Protein AF-A0A7S1RFQ5-F1 (afdb_monomer_lite)

InterPro domains:
  IPR000620 EamA domain [PF00892] (89-175)
  IPR037185 Multidrug transporter EmrE superfamily [SSF103481] (85-175)

Secondary structure (DSSP, 8-state):
------TTSTTTS-----HHHHHHHHHHHHHHHHHHHHHHHHHS--TTTGGGTTTTGGG-TT---S-PPPPHHHHHHHHHHHHHHHHHHHHHHHS-HHHHHHT--HHHHHHHHHHHHHHHHHHHHHHHHHHHHHHHHHHHHHHHHHHHHHHHHHHHH-----HHHHHHHHHHHH-

Radius of gyration: 22.02 Å; chains: 1; bounding box: 52×43×65 Å

Foldseek 3Di:
DPPPDDPPPVVPDDDDPCPVVVVVVVVVVVVVVLVVLVVLLVQQDVPVPVVVCPVVVVVPPPPPDDDDRDDLVVVVVVPVVVVVVVVVVCPVVVDPVVVVVVPDDPVVVVVVVVVVVVVVVCVSVLSVCCNPVNSVVSVLVVLVVVVVVVVCCCVPVVDDDDVVVVVVSVVSNVD

Sequence (175 aa):
VITWGEPRSVFAAGAPSAGPLGFALAFAAVLCRACKAVIQDRMLKPSAYSKGKALDEEALAHDKDEHKPLEPLHVWALQAPPCCAMAALAAITAESPMRALSSLTPGVFRILLGTCISATLVNVLGMFTVRELGATSTQIVGKLNTIITVSLSVSVLGERLAPEVLVGAAVVVLG

pLDDT: mean 77.89, std 16.45, range [34.97, 97.12]

Structure (mmCIF, N/CA/C/O backbone):
data_AF-A0A7S1RFQ5-F1
#
_entry.id   AF-A0A7S1RFQ5-F1
#
loop_
_atom_site.group_PDB
_atom_site.id
_atom_site.type_symbol
_atom_site.label_atom_id
_atom_site.label_alt_id
_atom_site.label_comp_id
_atom_site.label_asym_id
_atom_site.label_entity_id
_atom_site.label_seq_id
_atom_site.pdbx_PDB_ins_code
_atom_site.Cartn_x
_atom_site.Cartn_y
_atom_site.Cartn_z
_atom_site.occupancy
_atom_site.B_iso_or_equiv
_atom_site.auth_seq_id
_atom_site.auth_comp_id
_atom_site.auth_asym_id
_atom_site.auth_atom_id
_atom_site.pdbx_PDB_model_num
ATOM 1 N N . VAL A 1 1 ? -8.022 -11.294 29.853 1.00 35.09 1 VAL A N 1
ATOM 2 C CA . VAL A 1 1 ? -8.785 -12.410 29.253 1.00 35.09 1 VAL A CA 1
ATOM 3 C C . VAL A 1 1 ? -9.743 -11.800 28.249 1.00 35.09 1 VAL A C 1
ATOM 5 O O . VAL A 1 1 ? -10.785 -11.295 28.636 1.00 35.09 1 VAL A O 1
ATOM 8 N N . ILE A 1 2 ? -9.311 -11.706 26.992 1.00 35.34 2 ILE A N 1
ATOM 9 C CA . ILE A 1 2 ? -10.163 -11.266 25.885 1.00 35.34 2 ILE A CA 1
ATOM 10 C C . ILE A 1 2 ? -10.929 -12.519 25.482 1.00 35.34 2 ILE A C 1
ATOM 12 O O . ILE A 1 2 ? -10.344 -13.460 24.948 1.00 35.34 2 ILE A O 1
ATOM 16 N N . THR A 1 3 ? -12.196 -12.593 25.869 1.00 34.97 3 THR A N 1
ATOM 17 C CA . THR A 1 3 ? -13.093 -13.670 25.469 1.00 34.97 3 THR A CA 1
ATOM 18 C C . THR A 1 3 ? -13.255 -13.607 23.956 1.00 34.97 3 THR A C 1
ATOM 20 O O . THR A 1 3 ? -13.865 -12.687 23.418 1.00 34.97 3 THR A O 1
ATOM 23 N N . TRP A 1 4 ? -12.662 -14.584 23.274 1.00 43.91 4 TRP A N 1
ATOM 24 C CA . TRP A 1 4 ? -12.912 -14.890 21.872 1.00 43.91 4 TRP A CA 1
ATOM 25 C C . TRP A 1 4 ? -14.374 -15.323 21.728 1.00 43.91 4 TRP A C 1
ATOM 27 O O . TRP A 1 4 ? -14.700 -16.505 21.802 1.00 43.91 4 TRP A O 1
ATOM 37 N N . GLY A 1 5 ? -15.268 -14.344 21.596 1.00 39.78 5 GLY A N 1
ATOM 38 C CA . GLY A 1 5 ? -16.612 -14.575 21.092 1.00 39.78 5 GLY A CA 1
ATOM 39 C C . GLY A 1 5 ? -16.492 -15.041 19.648 1.00 39.78 5 GLY A C 1
ATOM 40 O O . GLY A 1 5 ? -15.868 -14.369 18.829 1.00 39.78 5 GLY A O 1
ATOM 41 N N . GLU A 1 6 ? -17.037 -16.218 19.358 1.00 39.69 6 GLU A N 1
ATOM 42 C CA . GLU A 1 6 ? -17.092 -16.785 18.016 1.00 39.69 6 GLU A CA 1
ATOM 43 C C . GLU A 1 6 ? -17.563 -15.729 16.996 1.00 39.69 6 GLU A C 1
ATOM 45 O O . GLU A 1 6 ? -18.640 -15.151 17.173 1.00 39.69 6 GLU A O 1
ATOM 50 N N . PRO A 1 7 ? -16.851 -15.509 15.876 1.00 44.16 7 PRO A N 1
ATOM 51 C CA . PRO A 1 7 ? -17.316 -14.646 14.790 1.00 44.16 7 PRO A CA 1
ATOM 52 C C . PRO A 1 7 ? -18.425 -15.324 13.959 1.00 44.16 7 PRO A C 1
ATOM 54 O O . PRO A 1 7 ? -18.461 -15.213 12.737 1.00 44.16 7 PRO A O 1
ATOM 57 N N . ARG A 1 8 ? -19.341 -16.057 14.605 1.00 44.16 8 ARG A N 1
ATOM 58 C CA . ARG A 1 8 ? -20.459 -16.748 13.947 1.00 44.16 8 ARG A CA 1
ATOM 59 C C . ARG A 1 8 ? -21.737 -15.914 13.862 1.00 44.16 8 ARG A C 1
ATOM 61 O O . ARG A 1 8 ? -22.625 -16.283 13.104 1.00 44.16 8 ARG A O 1
ATOM 68 N N . SER A 1 9 ? -21.834 -14.780 14.559 1.00 42.53 9 SER A N 1
ATOM 69 C CA . SER A 1 9 ? -23.065 -13.970 14.571 1.00 42.53 9 SER A CA 1
ATOM 70 C C . SER A 1 9 ? -22.991 -12.632 13.828 1.00 42.53 9 SER A C 1
ATOM 72 O O . SER A 1 9 ? -24.042 -12.078 13.519 1.00 42.53 9 SER A O 1
ATOM 74 N N . VAL A 1 10 ? -21.807 -12.136 13.438 1.00 45.47 10 VAL A N 1
ATOM 75 C CA . VAL A 1 10 ? -21.711 -10.881 12.652 1.00 45.47 10 VAL A CA 1
ATOM 76 C C . VAL A 1 10 ? -22.250 -11.056 11.221 1.00 45.47 10 VAL A C 1
ATOM 78 O O . VAL A 1 10 ? -22.705 -10.094 10.613 1.00 45.47 10 VAL A O 1
ATOM 81 N N . PHE A 1 11 ? -22.312 -12.291 10.713 1.00 45.97 11 PHE A N 1
ATOM 82 C CA . PHE A 1 11 ? -22.984 -12.612 9.447 1.00 45.97 11 PHE A CA 1
ATOM 83 C C . PHE A 1 11 ? -24.455 -13.037 9.599 1.00 45.97 11 PHE A C 1
ATOM 85 O O . PHE A 1 11 ? -25.121 -13.247 8.590 1.00 45.97 11 PHE A O 1
ATOM 92 N N . ALA A 1 12 ? -24.981 -13.167 10.823 1.00 40.47 12 ALA A N 1
ATOM 93 C CA . ALA A 1 12 ? -26.305 -13.754 11.060 1.00 4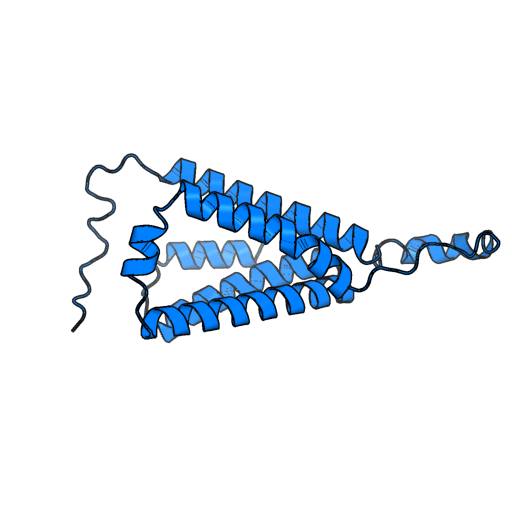0.47 12 ALA A CA 1
ATOM 94 C C . ALA A 1 12 ? -27.405 -12.740 11.426 1.00 40.47 12 ALA A C 1
ATOM 96 O O . ALA A 1 12 ? -28.574 -13.114 11.469 1.00 40.47 12 ALA A O 1
ATOM 97 N N . ALA A 1 13 ? -27.080 -11.466 11.663 1.00 39.66 13 ALA A N 1
ATOM 98 C CA . ALA A 1 13 ? -28.069 -10.468 12.073 1.00 39.66 13 ALA A CA 1
ATOM 99 C C . ALA A 1 13 ? -28.030 -9.206 11.194 1.00 39.66 13 ALA A C 1
ATOM 101 O O . ALA A 1 13 ? -27.381 -8.218 11.517 1.00 39.66 13 ALA A O 1
ATOM 102 N N . GLY A 1 14 ? -28.765 -9.243 10.079 1.00 41.66 14 GLY A N 1
ATOM 103 C CA . GLY A 1 14 ? -29.521 -8.089 9.570 1.00 41.66 14 GLY A CA 1
ATOM 104 C C . GLY A 1 14 ? -28.784 -6.846 9.057 1.00 41.66 14 GLY A C 1
ATOM 105 O O . GLY A 1 14 ? -29.460 -5.865 8.757 1.00 41.66 14 GLY A O 1
ATOM 106 N N . ALA A 1 15 ? -27.458 -6.839 8.908 1.00 48.06 15 ALA A N 1
ATOM 107 C CA . ALA A 1 15 ? -26.797 -5.799 8.119 1.00 48.06 15 ALA A CA 1
ATOM 108 C C . ALA A 1 15 ? -27.010 -6.108 6.622 1.00 48.06 15 ALA A C 1
ATOM 110 O O . ALA A 1 15 ? -26.700 -7.228 6.202 1.00 48.06 15 ALA A O 1
ATOM 111 N N . PRO A 1 16 ? -27.536 -5.175 5.798 1.00 48.19 16 PRO A N 1
ATOM 112 C CA . PRO A 1 16 ? -27.635 -5.392 4.357 1.00 48.19 16 PRO A CA 1
ATOM 113 C C . PRO A 1 16 ? -26.246 -5.758 3.848 1.00 48.19 16 PRO A C 1
ATOM 115 O O . PRO A 1 16 ? -25.270 -5.098 4.202 1.00 48.19 16 PRO A O 1
ATOM 118 N N . SER A 1 17 ? -26.154 -6.851 3.090 1.00 52.22 17 SER A N 1
ATOM 119 C CA . SER A 1 17 ? -24.892 -7.439 2.654 1.00 52.22 17 SER A CA 1
ATOM 120 C C . SER A 1 17 ? -23.977 -6.354 2.081 1.00 52.22 17 SER A C 1
ATOM 122 O O . SER A 1 17 ? -24.152 -5.922 0.944 1.00 52.22 17 SER A O 1
ATOM 124 N N . ALA A 1 18 ? -22.984 -5.919 2.857 1.00 58.16 18 ALA A N 1
ATOM 125 C CA . ALA A 1 18 ? -21.949 -4.992 2.405 1.00 58.16 18 ALA A CA 1
ATOM 126 C C . ALA A 1 18 ? -20.964 -5.673 1.432 1.00 58.16 18 ALA A C 1
ATOM 128 O O . ALA A 1 18 ? -20.039 -5.036 0.941 1.00 58.16 18 ALA A O 1
ATOM 129 N N . GLY A 1 19 ? -21.178 -6.961 1.132 1.00 75.81 19 GLY A N 1
ATOM 130 C CA . GLY A 1 19 ? -20.390 -7.781 0.214 1.00 75.81 19 GLY A CA 1
ATOM 131 C C . GLY A 1 19 ? -20.151 -7.138 -1.157 1.00 75.81 19 GLY A C 1
ATOM 132 O O . GLY A 1 19 ? -18.990 -6.913 -1.491 1.00 75.81 19 GLY A O 1
ATOM 133 N N . PRO A 1 20 ? -21.187 -6.793 -1.949 1.00 85.06 20 PRO A N 1
ATOM 134 C CA . PRO A 1 20 ? -20.999 -6.193 -3.269 1.00 85.06 20 PRO A CA 1
ATOM 135 C C . PRO A 1 20 ? -20.281 -4.841 -3.221 1.00 85.06 20 PRO A C 1
ATOM 137 O O . PRO A 1 20 ? -19.420 -4.588 -4.058 1.00 85.06 20 PRO A O 1
ATOM 140 N N . LEU A 1 21 ? -20.583 -3.987 -2.234 1.00 83.19 21 LEU A N 1
ATOM 141 C CA . LEU A 1 21 ? -19.921 -2.687 -2.102 1.00 83.19 21 LEU A CA 1
ATOM 142 C C . LEU A 1 21 ? -18.448 -2.850 -1.708 1.00 83.19 21 LEU A C 1
ATOM 144 O O . LEU A 1 21 ? -17.580 -2.233 -2.317 1.00 83.19 21 LEU A O 1
ATOM 148 N N . GLY A 1 22 ? -18.156 -3.711 -0.730 1.00 82.19 22 GLY A N 1
ATOM 149 C CA . GLY A 1 22 ? -16.790 -4.018 -0.310 1.00 82.19 22 GLY A CA 1
ATOM 150 C C . GLY A 1 22 ? -15.968 -4.628 -1.444 1.00 82.19 22 GLY A C 1
ATOM 151 O O . GLY A 1 22 ? -14.828 -4.222 -1.664 1.00 82.19 22 GLY A O 1
AT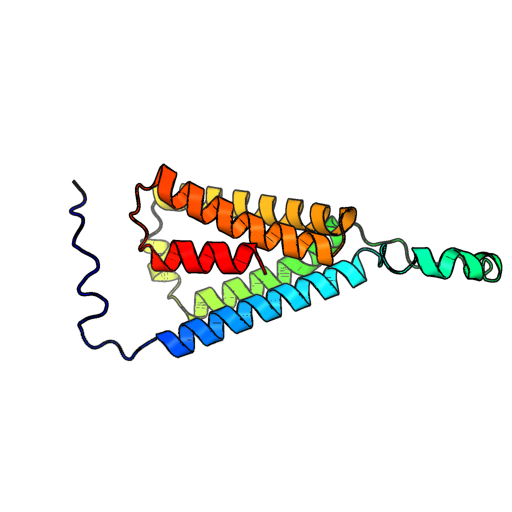OM 152 N N . PHE A 1 23 ? -16.565 -5.533 -2.224 1.00 84.12 23 PHE A N 1
ATOM 153 C CA . PHE A 1 23 ? -15.935 -6.102 -3.413 1.00 84.12 23 PHE A CA 1
ATOM 154 C C . PHE A 1 23 ? -15.661 -5.038 -4.483 1.00 84.12 23 PHE A C 1
ATOM 156 O O . PHE A 1 23 ? -14.548 -4.966 -5.003 1.00 84.12 23 PHE A O 1
ATOM 163 N N . ALA A 1 24 ? -16.635 -4.171 -4.775 1.00 87.75 24 ALA A N 1
ATOM 164 C CA . ALA A 1 24 ? -16.468 -3.082 -5.735 1.00 87.75 24 ALA A CA 1
ATOM 165 C C . ALA A 1 24 ? -15.361 -2.103 -5.308 1.00 87.75 24 ALA A C 1
ATOM 167 O O . ALA A 1 24 ? -14.526 -1.721 -6.129 1.00 87.75 24 ALA A O 1
ATOM 168 N N . LEU A 1 25 ? -15.304 -1.744 -4.022 1.00 85.06 25 LEU A N 1
ATOM 169 C CA . LEU A 1 25 ? -14.254 -0.887 -3.468 1.00 85.06 25 LEU A CA 1
ATOM 170 C C . LEU A 1 25 ? -12.877 -1.556 -3.522 1.00 85.06 25 LEU A C 1
ATOM 172 O O . LEU A 1 25 ? -11.901 -0.907 -3.896 1.00 85.06 25 LEU A O 1
ATOM 176 N N . ALA A 1 26 ? -12.789 -2.849 -3.204 1.00 81.62 26 ALA A N 1
ATOM 177 C CA . ALA A 1 26 ? -11.544 -3.605 -3.306 1.00 81.62 26 ALA A CA 1
ATOM 178 C C . ALA A 1 26 ? -11.049 -3.678 -4.759 1.00 81.62 26 ALA A C 1
ATOM 180 O O . ALA A 1 26 ? -9.874 -3.419 -5.026 1.00 81.62 26 ALA A O 1
ATOM 181 N N . PHE A 1 27 ? -11.945 -3.956 -5.708 1.00 86.56 27 PHE A N 1
ATOM 182 C CA . PHE A 1 27 ? -11.626 -3.978 -7.134 1.00 86.56 27 PHE A CA 1
ATOM 183 C C . PHE A 1 27 ? -11.149 -2.607 -7.632 1.00 86.56 27 PHE A C 1
ATOM 185 O O . PHE A 1 27 ? -10.093 -2.507 -8.262 1.00 86.56 27 PHE A O 1
ATOM 192 N N . ALA A 1 28 ? -11.867 -1.536 -7.282 1.00 88.44 28 ALA A N 1
ATOM 193 C CA . ALA A 1 28 ? -11.471 -0.169 -7.607 1.00 88.44 28 ALA A CA 1
ATOM 194 C C . ALA A 1 28 ? -10.099 0.187 -7.008 1.00 88.44 28 ALA A C 1
ATOM 196 O O . ALA A 1 28 ? -9.259 0.772 -7.691 1.00 88.44 28 ALA A O 1
ATOM 197 N N . ALA A 1 29 ? -9.826 -0.218 -5.764 1.00 83.38 29 ALA A N 1
ATOM 198 C CA . ALA A 1 29 ? -8.534 0.004 -5.121 1.00 83.38 29 ALA A CA 1
ATOM 199 C C . ALA A 1 29 ? -7.388 -0.704 -5.864 1.00 83.38 29 ALA A C 1
ATOM 201 O O . ALA A 1 29 ? -6.324 -0.108 -6.060 1.00 83.38 29 ALA A O 1
ATOM 202 N N . VAL A 1 30 ? -7.597 -1.944 -6.318 1.00 83.25 30 VAL A N 1
ATOM 203 C CA . VAL A 1 30 ? -6.606 -2.692 -7.109 1.00 83.25 30 VAL A CA 1
ATOM 204 C C . VAL A 1 30 ? -6.358 -2.022 -8.461 1.00 83.25 30 VAL A C 1
ATOM 206 O O . VAL A 1 30 ? -5.197 -1.834 -8.830 1.00 83.25 30 VAL A O 1
ATOM 209 N N . LEU A 1 31 ? -7.411 -1.595 -9.165 1.00 87.12 31 LEU A N 1
ATOM 210 C CA . LEU A 1 31 ? -7.280 -0.863 -10.429 1.00 87.12 31 LEU A CA 1
ATOM 211 C C . LEU A 1 31 ? -6.504 0.445 -10.250 1.00 87.12 31 LEU A C 1
ATOM 213 O O . LEU A 1 31 ? -5.527 0.680 -10.959 1.00 87.12 31 LEU A O 1
ATOM 217 N N . CYS A 1 32 ? -6.869 1.262 -9.261 1.00 86.06 32 CYS A N 1
ATOM 218 C CA . CYS A 1 32 ? -6.156 2.499 -8.948 1.00 86.06 32 CYS A CA 1
ATOM 219 C C . CYS A 1 32 ? -4.678 2.239 -8.627 1.00 86.06 32 CYS A C 1
ATOM 221 O O . CYS A 1 32 ? -3.803 2.987 -9.072 1.00 86.06 32 CYS A O 1
ATOM 223 N N . ARG A 1 33 ? -4.376 1.160 -7.893 1.00 82.88 33 ARG A N 1
ATOM 224 C CA . ARG A 1 33 ? -2.998 0.756 -7.585 1.00 82.88 33 ARG A CA 1
ATOM 225 C C . ARG A 1 33 ? -2.225 0.358 -8.844 1.00 82.88 33 ARG A C 1
ATOM 227 O O . ARG A 1 33 ? -1.072 0.761 -8.988 1.00 82.88 33 ARG A O 1
ATOM 234 N N . ALA A 1 34 ? -2.852 -0.386 -9.754 1.00 82.19 34 ALA A N 1
ATOM 235 C CA . ALA A 1 34 ? -2.252 -0.780 -11.026 1.00 82.19 34 ALA A CA 1
ATOM 236 C C . ALA A 1 34 ? -1.991 0.437 -11.929 1.00 82.19 34 ALA A C 1
ATOM 238 O O . ALA A 1 34 ? -0.869 0.610 -12.406 1.00 82.19 34 ALA A O 1
ATOM 239 N N . CYS A 1 35 ? -2.976 1.329 -12.088 1.00 85.38 35 CYS A N 1
ATOM 240 C CA . CYS A 1 35 ? -2.825 2.581 -12.833 1.00 85.38 35 CYS A CA 1
ATOM 241 C C . CYS A 1 35 ? -1.695 3.440 -12.259 1.00 85.38 35 CYS A C 1
ATOM 243 O O . CYS A 1 35 ? -0.848 3.920 -13.011 1.00 85.38 35 CYS A O 1
ATOM 245 N N . LYS A 1 36 ? -1.631 3.584 -10.928 1.00 85.25 36 LYS A N 1
ATOM 246 C CA . LYS A 1 36 ? -0.535 4.287 -10.252 1.00 85.25 36 LYS A CA 1
ATOM 247 C C . LYS A 1 36 ? 0.822 3.672 -10.598 1.00 85.25 36 LYS A C 1
ATOM 249 O O . LYS A 1 36 ? 1.726 4.420 -10.950 1.00 85.25 36 LYS A O 1
ATOM 254 N N . ALA A 1 37 ? 0.966 2.349 -10.513 1.00 82.69 37 ALA A N 1
ATOM 255 C CA . ALA A 1 37 ? 2.231 1.679 -10.816 1.00 82.69 37 ALA A CA 1
ATOM 256 C C . ALA A 1 37 ? 2.671 1.915 -12.271 1.00 82.69 37 ALA A C 1
ATOM 258 O O . ALA A 1 37 ? 3.838 2.205 -12.511 1.00 82.69 37 ALA A O 1
ATOM 259 N N . VAL A 1 38 ? 1.736 1.872 -13.228 1.00 84.25 38 VAL A N 1
ATOM 260 C CA . VAL A 1 38 ? 2.017 2.151 -14.648 1.00 84.25 38 VAL A CA 1
ATOM 261 C C . VAL A 1 38 ? 2.426 3.609 -14.866 1.00 84.25 38 VAL A C 1
ATOM 263 O O . VAL A 1 38 ? 3.390 3.873 -15.579 1.00 84.25 38 VAL A O 1
ATOM 266 N N . ILE A 1 39 ? 1.732 4.567 -14.244 1.00 84.50 39 ILE A N 1
ATOM 267 C CA . ILE A 1 39 ? 2.089 5.991 -14.340 1.00 84.50 39 ILE A CA 1
ATOM 268 C C . ILE A 1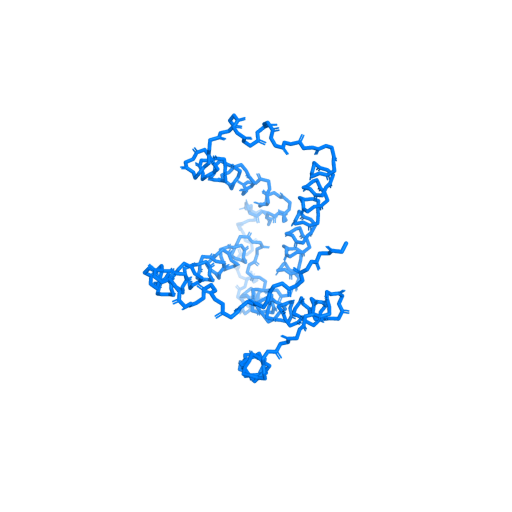 39 ? 3.470 6.235 -13.716 1.00 84.50 39 ILE A C 1
ATOM 270 O O . ILE A 1 39 ? 4.293 6.928 -14.309 1.00 84.50 39 ILE A O 1
ATOM 274 N N . GLN A 1 40 ? 3.758 5.632 -12.558 1.00 84.00 40 GLN A N 1
ATOM 275 C CA . GLN A 1 40 ? 5.064 5.749 -11.901 1.00 84.00 40 GLN A CA 1
ATOM 276 C C . GLN A 1 40 ? 6.193 5.158 -12.755 1.00 84.00 40 GLN A C 1
ATOM 278 O O . GLN A 1 40 ? 7.234 5.793 -12.894 1.00 84.00 40 GLN A O 1
ATOM 283 N N . ASP A 1 41 ? 5.977 4.000 -13.379 1.00 81.31 41 ASP A N 1
ATOM 284 C CA . ASP A 1 41 ? 6.932 3.381 -14.307 1.00 81.31 41 ASP A CA 1
ATOM 285 C C . ASP A 1 41 ? 7.205 4.277 -15.527 1.00 81.31 41 ASP A C 1
ATOM 287 O O . ASP A 1 41 ? 8.355 4.494 -15.909 1.00 81.31 41 ASP A O 1
ATOM 291 N N . ARG A 1 42 ? 6.161 4.918 -16.075 1.00 79.19 42 ARG A N 1
ATOM 292 C CA . ARG A 1 42 ? 6.307 5.909 -17.154 1.00 79.19 42 ARG A CA 1
ATOM 293 C C . ARG A 1 42 ? 7.108 7.146 -16.727 1.00 79.19 42 ARG A C 1
ATOM 295 O O . ARG A 1 42 ? 7.846 7.678 -17.551 1.00 79.19 42 ARG A O 1
ATOM 302 N N . MET A 1 43 ? 6.987 7.593 -15.474 1.00 77.06 43 MET A N 1
ATOM 303 C CA . MET A 1 43 ? 7.696 8.775 -14.956 1.00 77.06 43 MET A CA 1
ATOM 304 C C . MET A 1 43 ? 9.157 8.503 -14.558 1.00 77.06 43 MET A C 1
ATOM 306 O O . MET A 1 43 ? 9.986 9.405 -14.658 1.00 77.06 43 MET A O 1
ATOM 310 N N . LEU A 1 44 ? 9.494 7.288 -14.109 1.00 73.19 44 LEU A N 1
ATOM 311 C CA . LEU A 1 44 ? 10.814 6.955 -13.540 1.00 73.19 44 LEU A CA 1
ATOM 312 C C . LEU A 1 44 ? 11.883 6.534 -14.569 1.00 73.19 44 LEU A C 1
ATOM 314 O O . LEU A 1 44 ? 13.012 6.241 -14.178 1.00 73.19 44 LEU A O 1
ATOM 318 N N . LYS A 1 45 ? 11.552 6.609 -15.866 1.00 66.31 45 LYS A N 1
ATOM 319 C CA . LYS A 1 45 ? 12.217 6.057 -17.0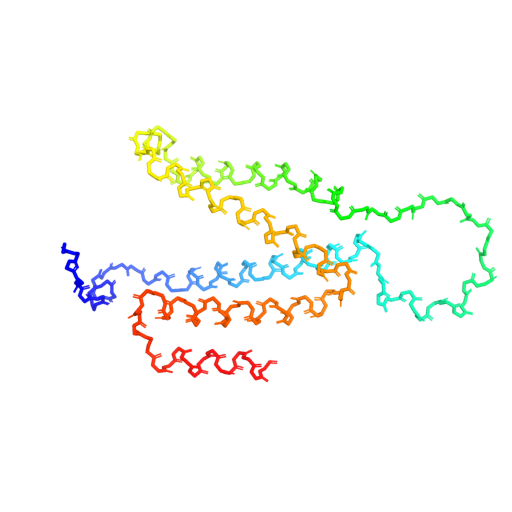68 1.00 66.31 45 LYS A CA 1
ATOM 320 C C . LYS A 1 45 ? 11.567 4.746 -17.511 1.00 66.31 45 LYS A C 1
ATOM 322 O O . LYS A 1 45 ? 11.585 3.787 -16.746 1.00 66.31 45 LYS A O 1
ATOM 327 N N . PRO A 1 46 ? 11.139 4.639 -18.782 1.00 60.59 46 PRO A N 1
ATOM 328 C CA . PRO A 1 46 ? 10.710 3.378 -19.370 1.00 60.59 46 PRO A CA 1
ATOM 329 C C . PRO A 1 46 ? 11.936 2.488 -19.650 1.00 60.59 46 PRO A C 1
ATOM 331 O O . PRO A 1 46 ? 12.313 2.250 -20.799 1.00 60.59 46 PRO A O 1
ATOM 334 N N . SER A 1 47 ? 12.599 2.008 -18.595 1.00 54.22 47 SER A N 1
ATOM 335 C CA . SER A 1 47 ? 13.821 1.191 -18.667 1.00 54.22 47 SER A CA 1
ATOM 336 C C . SER A 1 47 ? 13.616 -0.101 -19.470 1.00 54.22 47 SER A C 1
ATOM 338 O O . SER A 1 47 ? 14.549 -0.588 -20.109 1.00 54.22 47 SER A O 1
ATOM 340 N N . ALA A 1 48 ? 12.381 -0.606 -19.516 1.00 52.75 48 ALA A N 1
ATOM 341 C CA . ALA A 1 48 ? 11.994 -1.766 -20.311 1.00 52.75 48 ALA A CA 1
ATOM 342 C C . ALA A 1 48 ? 11.780 -1.466 -21.811 1.00 52.75 48 ALA A C 1
ATOM 344 O O . ALA A 1 48 ? 11.895 -2.382 -22.621 1.00 52.75 48 ALA A O 1
ATOM 345 N N . TYR A 1 49 ? 11.513 -0.213 -22.208 1.00 54.69 49 TYR A N 1
ATOM 346 C CA . TYR A 1 49 ? 11.206 0.137 -23.607 1.00 54.69 49 TYR A CA 1
ATOM 347 C C . TYR A 1 49 ? 12.373 0.799 -24.350 1.00 54.69 49 TYR A C 1
ATOM 349 O O . TYR A 1 49 ? 12.432 0.718 -25.575 1.00 54.69 49 TYR A O 1
ATOM 357 N N . SER A 1 50 ? 13.340 1.399 -23.645 1.00 54.41 50 SER A N 1
ATOM 358 C CA . SER A 1 50 ? 14.526 1.982 -24.299 1.00 54.41 50 SER A CA 1
ATOM 359 C C . SER A 1 50 ? 15.510 0.938 -24.835 1.00 54.41 50 SER A C 1
ATOM 361 O O . SER A 1 50 ? 16.231 1.229 -25.785 1.00 54.41 50 SER A O 1
ATOM 363 N N . LYS A 1 51 ? 15.515 -0.302 -24.317 1.00 55.25 51 LYS A N 1
ATOM 364 C CA . LYS A 1 51 ? 16.412 -1.363 -24.824 1.00 55.25 51 LYS A CA 1
ATOM 365 C C . LYS A 1 51 ? 16.148 -1.751 -26.287 1.00 55.25 51 LYS A C 1
ATOM 367 O O . LYS A 1 51 ? 17.053 -2.270 -26.925 1.00 55.25 51 LYS A O 1
ATOM 372 N N . GLY A 1 52 ? 14.956 -1.474 -26.823 1.00 53.75 52 GLY A N 1
ATOM 373 C CA . GLY A 1 52 ? 14.634 -1.707 -28.236 1.00 53.75 52 GLY A CA 1
ATOM 374 C C . GLY A 1 52 ? 14.998 -0.554 -29.179 1.00 53.75 52 GLY A C 1
ATOM 375 O O . GLY A 1 52 ? 15.086 -0.780 -30.377 1.00 53.75 52 GLY A O 1
ATOM 376 N N . LYS A 1 53 ? 15.220 0.664 -28.662 1.00 52.22 53 LYS A N 1
ATOM 377 C CA . LYS A 1 53 ? 15.508 1.868 -29.471 1.00 52.22 53 LYS A CA 1
ATOM 378 C C . LYS A 1 53 ? 16.982 2.270 -29.518 1.00 52.22 53 LYS A C 1
ATOM 380 O O . LYS A 1 53 ? 17.344 3.113 -30.328 1.00 52.22 53 LYS A O 1
ATOM 385 N N . ALA A 1 54 ? 17.838 1.623 -28.726 1.00 55.06 54 ALA A N 1
ATOM 386 C CA . ALA A 1 54 ? 19.279 1.881 -28.717 1.00 55.06 54 ALA A CA 1
ATOM 387 C C . ALA A 1 54 ? 19.985 1.574 -30.059 1.00 55.06 54 ALA A C 1
ATOM 389 O O . ALA A 1 54 ? 21.111 2.011 -30.251 1.00 55.06 54 ALA A O 1
ATOM 390 N N . LEU A 1 55 ? 19.336 0.853 -30.985 1.00 55.69 55 LEU A N 1
ATOM 391 C CA . LEU A 1 55 ? 19.837 0.632 -32.350 1.00 55.69 55 LEU A CA 1
ATOM 392 C C . LEU A 1 55 ? 19.504 1.778 -33.328 1.00 55.69 55 LEU A C 1
ATOM 394 O O . LEU A 1 55 ? 20.186 1.900 -34.337 1.00 55.69 55 LEU A O 1
ATOM 398 N N . ASP A 1 56 ? 18.530 2.643 -33.015 1.00 56.31 56 ASP A N 1
ATOM 399 C CA . ASP A 1 56 ? 18.146 3.794 -33.856 1.00 56.31 56 ASP A CA 1
ATOM 400 C C . ASP A 1 56 ? 18.649 5.146 -33.294 1.00 56.31 56 ASP A C 1
ATOM 402 O O . ASP A 1 56 ? 18.633 6.164 -33.986 1.00 56.31 56 ASP A O 1
ATOM 406 N N . GLU A 1 57 ? 19.108 5.186 -32.035 1.00 55.12 57 GLU A N 1
ATOM 407 C CA . GLU A 1 57 ? 19.442 6.428 -31.309 1.00 55.12 57 GLU A CA 1
ATOM 408 C C . GLU A 1 57 ? 20.838 7.009 -31.613 1.00 55.12 57 GLU A C 1
ATOM 410 O O . GLU A 1 57 ? 21.075 8.185 -31.332 1.00 55.12 57 GLU A O 1
ATOM 415 N N . GLU A 1 58 ? 21.747 6.258 -32.250 1.00 57.16 58 GLU A N 1
ATOM 416 C CA . GLU A 1 58 ? 23.019 6.825 -32.744 1.00 57.16 58 GLU A CA 1
ATOM 417 C C . GLU A 1 58 ? 22.808 7.851 -33.877 1.00 57.16 58 GLU A C 1
ATOM 419 O O . GLU A 1 58 ? 23.669 8.702 -34.099 1.00 57.16 58 GLU A O 1
ATOM 424 N N . ALA A 1 59 ? 21.645 7.852 -34.543 1.00 55.50 59 ALA A N 1
ATOM 425 C CA . ALA A 1 59 ? 21.340 8.771 -35.643 1.00 55.50 59 ALA A CA 1
ATOM 426 C C . ALA A 1 59 ? 20.759 10.136 -35.206 1.00 55.50 59 ALA A C 1
ATOM 428 O O . ALA A 1 59 ? 20.656 11.040 -36.034 1.00 55.50 59 ALA A O 1
ATOM 429 N N . LEU A 1 60 ? 20.383 10.318 -33.931 1.00 57.53 60 LEU A N 1
ATOM 430 C CA . LEU A 1 60 ? 19.631 11.499 -33.458 1.00 57.53 60 LEU A CA 1
ATOM 431 C C . LEU A 1 60 ? 20.295 12.256 -32.295 1.00 57.53 60 LEU A C 1
ATOM 433 O O . LEU A 1 60 ? 19.659 13.064 -31.623 1.00 57.53 60 LEU A O 1
ATOM 437 N N . ALA A 1 61 ? 21.597 12.050 -32.083 1.00 56.34 61 ALA A N 1
ATOM 438 C CA . ALA A 1 61 ? 22.378 12.583 -30.961 1.00 56.34 61 ALA A CA 1
ATOM 439 C C . ALA A 1 61 ? 22.569 14.122 -30.917 1.00 56.34 61 ALA A C 1
ATOM 441 O O . ALA A 1 61 ? 23.470 14.589 -30.213 1.00 56.34 61 ALA A O 1
ATOM 442 N N . HIS A 1 62 ? 21.762 14.909 -31.638 1.00 54.25 62 HIS A N 1
ATOM 443 C CA . HIS A 1 62 ? 21.969 16.349 -31.817 1.00 54.25 62 HIS A CA 1
ATOM 444 C C . HIS A 1 62 ? 20.965 17.274 -31.100 1.00 54.25 62 HIS A C 1
ATOM 446 O O . HIS A 1 62 ? 21.084 18.488 -31.243 1.00 54.25 62 HIS A O 1
ATOM 452 N N . ASP A 1 63 ? 20.053 16.738 -30.282 1.00 54.22 63 ASP A N 1
ATOM 453 C CA . ASP A 1 63 ? 19.149 17.529 -29.425 1.00 54.22 63 ASP A CA 1
ATOM 454 C C . ASP A 1 63 ? 19.303 17.085 -27.954 1.00 54.22 63 ASP A C 1
ATOM 456 O O . ASP A 1 63 ? 18.515 16.324 -27.397 1.00 54.22 63 ASP A O 1
ATOM 460 N N . LYS A 1 64 ? 20.460 17.436 -27.371 1.00 50.97 64 LYS A N 1
ATOM 461 C CA . LYS A 1 64 ? 20.981 16.954 -26.075 1.00 50.97 64 LYS A CA 1
ATOM 462 C C . LYS A 1 64 ? 20.746 17.942 -24.928 1.00 50.97 64 LYS A C 1
ATOM 464 O O . LYS A 1 64 ? 21.649 18.221 -24.158 1.00 50.97 64 LYS A O 1
ATOM 469 N N . ASP A 1 65 ? 19.526 18.409 -24.777 1.00 58.22 65 ASP A N 1
ATOM 470 C CA . ASP A 1 65 ? 18.973 18.932 -23.527 1.00 58.22 65 ASP A CA 1
ATOM 471 C C . ASP A 1 65 ? 17.492 18.527 -23.624 1.00 58.22 65 ASP A C 1
ATOM 473 O O . ASP A 1 65 ? 16.886 18.673 -24.670 1.00 58.22 65 ASP A O 1
ATOM 477 N N . GLU A 1 66 ? 16.838 17.834 -22.693 1.00 55.34 66 GLU A N 1
ATOM 478 C CA . GLU A 1 66 ? 16.266 18.560 -21.564 1.00 55.34 66 GLU A CA 1
ATOM 479 C C . GLU A 1 66 ? 15.606 17.667 -20.497 1.00 55.34 66 GLU A C 1
ATOM 481 O O . GLU A 1 66 ? 14.973 18.199 -19.594 1.00 55.34 66 GLU A O 1
ATOM 486 N N . HIS A 1 67 ? 15.677 16.330 -20.518 1.00 56.78 67 HIS A N 1
ATOM 487 C CA . HIS A 1 67 ? 14.930 15.520 -19.531 1.00 56.78 67 HIS A CA 1
ATOM 488 C C . HIS A 1 67 ? 15.822 14.564 -18.741 1.00 56.78 67 HIS A C 1
ATOM 490 O O . HIS A 1 67 ? 15.897 13.359 -18.995 1.00 56.78 67 HIS A O 1
ATOM 496 N N . LYS A 1 68 ? 16.484 15.112 -17.710 1.00 67.19 68 LYS A N 1
ATOM 497 C CA . LYS A 1 68 ? 17.079 14.287 -16.654 1.00 67.19 68 LYS A CA 1
ATOM 498 C C . LYS A 1 68 ? 15.965 13.460 -16.001 1.00 67.19 68 LYS A C 1
ATOM 500 O O . LYS A 1 68 ? 14.945 14.025 -15.608 1.00 67.19 68 LYS A O 1
ATOM 505 N N . PRO A 1 69 ? 16.142 12.138 -15.865 1.00 66.75 69 PRO A N 1
ATOM 506 C CA . PRO A 1 69 ? 15.158 11.300 -15.195 1.00 66.75 69 PRO A CA 1
ATOM 507 C C . PRO A 1 69 ? 14.909 11.796 -13.779 1.00 66.75 69 PRO A C 1
ATOM 509 O O . PRO A 1 69 ? 15.854 12.063 -13.033 1.00 66.75 69 PRO A O 1
ATOM 512 N N . LEU A 1 70 ? 13.637 11.900 -13.414 1.00 73.69 70 LEU A N 1
ATOM 513 C CA . LEU A 1 70 ? 13.257 12.280 -12.066 1.00 73.69 70 LEU A CA 1
ATOM 514 C C . LEU A 1 70 ? 13.699 11.191 -11.092 1.00 73.69 70 LEU A C 1
ATOM 516 O O . LEU A 1 70 ? 13.421 10.005 -11.269 1.00 73.69 70 LEU A O 1
ATOM 520 N N . GLU A 1 71 ? 14.396 11.610 -10.044 1.00 83.50 71 GLU A N 1
ATOM 521 C CA . GLU A 1 71 ? 14.729 10.732 -8.937 1.00 83.50 71 GLU A CA 1
ATOM 522 C C . GLU A 1 71 ? 13.436 10.250 -8.246 1.00 83.50 71 GLU A C 1
ATOM 524 O O . GLU A 1 71 ? 12.503 11.045 -8.084 1.00 83.50 71 GLU A O 1
ATOM 529 N N . PRO A 1 72 ? 13.350 8.979 -7.803 1.00 80.44 72 PRO A N 1
ATOM 530 C CA . PRO A 1 72 ? 12.165 8.442 -7.128 1.00 80.44 72 PRO A CA 1
ATOM 531 C C . PRO A 1 72 ? 11.658 9.300 -5.972 1.00 80.44 72 PRO A C 1
ATOM 533 O O . PRO A 1 72 ? 10.452 9.403 -5.750 1.00 80.44 72 PRO A O 1
ATOM 536 N N . LEU A 1 73 ? 12.576 9.959 -5.264 1.00 85.00 73 LEU A N 1
ATOM 537 C CA . LEU A 1 73 ? 12.241 10.822 -4.142 1.00 85.00 73 LEU A CA 1
ATOM 538 C C . LEU A 1 73 ? 11.474 12.080 -4.579 1.00 85.00 73 LEU A C 1
ATOM 540 O O . LEU A 1 73 ? 10.562 12.503 -3.874 1.00 85.00 73 LEU A O 1
ATOM 544 N N . HIS A 1 74 ? 11.770 12.639 -5.757 1.00 87.25 74 HIS A N 1
ATOM 545 C CA . HIS A 1 74 ? 11.025 13.780 -6.300 1.00 87.25 74 HIS A CA 1
ATOM 546 C C . HIS A 1 74 ? 9.600 13.387 -6.687 1.00 87.25 74 HIS A C 1
ATOM 548 O O . HIS A 1 74 ? 8.656 14.113 -6.379 1.00 87.25 74 HIS A O 1
ATOM 554 N N . VAL A 1 75 ? 9.427 12.214 -7.306 1.00 86.94 75 VAL A N 1
ATOM 555 C CA . VAL A 1 75 ? 8.094 11.690 -7.645 1.00 86.94 75 VAL A CA 1
ATOM 556 C C . VAL A 1 75 ? 7.271 11.468 -6.374 1.00 86.94 75 VAL A C 1
ATOM 558 O O . VAL A 1 75 ? 6.089 11.810 -6.326 1.00 86.94 75 VAL A O 1
ATOM 561 N N . TRP A 1 76 ? 7.901 10.958 -5.315 1.00 87.19 76 TRP A N 1
ATOM 562 C CA . TRP A 1 76 ? 7.247 10.794 -4.021 1.00 87.19 76 TRP A CA 1
ATOM 563 C C . TRP A 1 76 ? 6.868 12.121 -3.369 1.00 87.19 76 TRP A C 1
ATOM 565 O O . TRP A 1 76 ? 5.733 12.275 -2.918 1.00 87.19 76 TRP A O 1
ATOM 575 N N . ALA A 1 77 ? 7.789 13.086 -3.357 1.00 89.62 77 ALA A N 1
ATOM 576 C CA . ALA A 1 77 ? 7.552 14.413 -2.803 1.00 89.62 77 ALA A CA 1
ATOM 577 C C . ALA A 1 77 ? 6.403 15.132 -3.524 1.00 89.62 77 ALA A C 1
ATOM 579 O O . ALA A 1 77 ? 5.620 15.822 -2.877 1.00 89.62 77 ALA A O 1
ATOM 580 N N . LEU A 1 78 ? 6.249 14.922 -4.836 1.00 89.56 78 LEU A N 1
ATOM 581 C CA . LEU A 1 78 ? 5.132 15.465 -5.610 1.00 89.56 78 LEU A CA 1
ATOM 582 C C . LEU A 1 78 ? 3.802 14.755 -5.304 1.00 89.56 78 LEU A C 1
ATOM 584 O O . LEU A 1 78 ? 2.743 15.381 -5.299 1.00 89.56 78 LEU A O 1
ATOM 588 N N . GLN A 1 79 ? 3.842 13.451 -5.025 1.00 89.00 79 GLN A N 1
ATOM 589 C CA . GLN A 1 79 ? 2.654 12.654 -4.720 1.00 89.00 79 GLN A CA 1
ATOM 590 C C . GLN A 1 79 ? 2.155 12.820 -3.275 1.00 89.00 79 GLN A C 1
ATOM 592 O O . GLN A 1 79 ? 0.956 12.679 -3.021 1.00 89.00 79 GLN A O 1
ATOM 597 N N . ALA A 1 80 ? 3.043 13.089 -2.318 1.00 89.88 80 ALA A N 1
ATOM 598 C CA . ALA A 1 80 ? 2.678 13.126 -0.905 1.00 89.88 80 ALA A CA 1
ATOM 599 C C . ALA A 1 80 ? 1.607 14.194 -0.578 1.00 89.88 80 ALA A C 1
ATOM 601 O O . ALA A 1 80 ? 0.609 13.821 0.041 1.00 89.88 80 ALA A O 1
ATOM 602 N N . PRO A 1 81 ? 1.706 15.465 -1.026 1.00 92.69 81 PRO A N 1
ATOM 603 C CA . PRO A 1 81 ? 0.703 16.488 -0.723 1.00 92.69 81 PRO A CA 1
ATOM 604 C C . PRO A 1 81 ? -0.728 16.148 -1.173 1.00 92.69 81 PRO A C 1
ATOM 606 O O . PRO A 1 81 ? -1.623 16.202 -0.325 1.00 92.69 81 PRO A O 1
ATOM 609 N N . PRO A 1 82 ? -0.999 15.749 -2.437 1.00 91.75 82 PRO A N 1
ATOM 610 C CA . PRO A 1 82 ? -2.359 15.400 -2.843 1.00 91.75 82 PRO A CA 1
ATOM 611 C C . PRO A 1 82 ? -2.871 14.143 -2.131 1.00 91.75 82 PRO A C 1
ATOM 613 O O . PRO A 1 82 ? -4.045 14.091 -1.767 1.00 91.75 82 PRO A O 1
ATOM 616 N N . CYS A 1 83 ? -2.014 13.150 -1.862 1.00 88.38 83 CYS A N 1
ATOM 617 C CA . CYS A 1 83 ? -2.412 11.981 -1.075 1.00 88.38 83 CYS A CA 1
ATOM 618 C C . CYS A 1 83 ? -2.790 12.360 0.366 1.00 88.38 83 CYS A C 1
ATOM 620 O O . CYS A 1 83 ? -3.814 11.890 0.861 1.00 88.38 83 CYS A O 1
ATOM 622 N N . CYS A 1 84 ? -2.019 13.235 1.016 1.00 91.25 84 CYS A N 1
ATOM 623 C CA . CYS A 1 84 ? -2.333 13.747 2.350 1.00 91.25 84 CYS A CA 1
ATOM 624 C C . CYS A 1 84 ? -3.634 14.558 2.357 1.00 91.25 84 CYS A C 1
ATOM 626 O O . CYS A 1 84 ? -4.452 14.375 3.254 1.00 91.25 84 CYS A O 1
ATOM 628 N N . ALA A 1 85 ? -3.858 15.406 1.350 1.00 94.56 85 ALA A N 1
ATOM 629 C CA . ALA A 1 85 ? -5.085 16.189 1.229 1.00 94.56 85 ALA A CA 1
ATOM 630 C C . ALA A 1 85 ? -6.322 15.291 1.067 1.00 94.56 85 ALA A C 1
ATOM 632 O O . ALA A 1 85 ? -7.317 15.478 1.765 1.00 94.56 85 ALA A O 1
ATOM 633 N N . MET A 1 86 ? -6.240 14.271 0.207 1.00 91.44 86 MET A N 1
ATOM 634 C CA . MET A 1 86 ? -7.319 13.298 0.019 1.00 91.44 86 MET A CA 1
ATOM 635 C C . MET A 1 86 ? -7.576 12.473 1.282 1.00 91.44 86 MET A C 1
ATOM 637 O O . MET A 1 86 ? -8.731 12.261 1.643 1.00 91.44 86 MET A O 1
ATOM 641 N N . ALA A 1 87 ? -6.521 12.039 1.978 1.00 89.50 87 ALA A N 1
ATOM 642 C CA . ALA A 1 87 ? -6.651 11.313 3.239 1.00 89.50 87 ALA A CA 1
ATOM 643 C C . ALA A 1 87 ? -7.280 12.185 4.336 1.00 89.50 87 ALA A C 1
ATOM 645 O O . ALA A 1 87 ? -8.161 11.720 5.053 1.00 89.50 87 ALA A O 1
ATOM 646 N N . ALA A 1 88 ? -6.885 13.458 4.433 1.00 91.62 88 ALA A N 1
ATOM 647 C CA . ALA A 1 88 ? -7.470 14.408 5.373 1.00 91.62 88 ALA A CA 1
ATOM 648 C C . ALA A 1 88 ? -8.949 14.674 5.061 1.00 91.62 88 ALA A C 1
ATOM 650 O O . ALA A 1 88 ? -9.779 14.644 5.966 1.00 91.62 88 ALA A O 1
ATOM 651 N N . LEU A 1 89 ? -9.300 14.869 3.786 1.00 94.38 89 LEU A N 1
ATOM 652 C CA . LEU A 1 89 ? -10.687 15.059 3.364 1.00 94.38 89 LEU A CA 1
ATOM 653 C C . LEU A 1 89 ? -11.541 13.819 3.664 1.00 94.38 89 LEU A C 1
ATOM 655 O O . LEU A 1 89 ? -12.641 13.942 4.204 1.00 94.38 89 LEU A O 1
ATOM 659 N N . ALA A 1 90 ? -11.026 12.625 3.366 1.00 90.00 90 ALA A N 1
ATOM 660 C CA . ALA A 1 90 ? -11.690 11.369 3.695 1.00 90.00 90 ALA A CA 1
ATOM 661 C C . ALA A 1 90 ? -11.876 11.210 5.213 1.00 90.00 90 ALA A C 1
ATOM 663 O O . ALA A 1 90 ? -12.959 10.846 5.657 1.00 90.00 90 ALA A O 1
ATOM 664 N N . ALA A 1 91 ? -10.867 11.553 6.017 1.00 88.81 91 ALA A N 1
ATOM 665 C CA . ALA A 1 91 ? -10.958 11.488 7.474 1.00 88.81 91 ALA A CA 1
ATOM 666 C C . ALA A 1 91 ? -12.007 12.462 8.037 1.00 88.81 91 ALA A C 1
ATOM 668 O O . ALA A 1 91 ? -12.816 12.065 8.867 1.00 88.81 91 ALA A O 1
ATOM 669 N N . ILE A 1 92 ? -12.040 13.711 7.554 1.00 91.75 92 ILE A N 1
ATOM 670 C CA . ILE A 1 92 ? -13.007 14.732 7.999 1.00 91.75 92 ILE A CA 1
ATOM 671 C C . ILE A 1 92 ? -14.445 14.362 7.604 1.00 91.75 92 ILE A C 1
ATOM 673 O O . ILE A 1 92 ? -15.388 14.696 8.318 1.00 91.75 92 ILE A O 1
ATOM 677 N N . THR A 1 93 ? -14.624 13.701 6.458 1.00 94.19 93 THR A N 1
ATOM 678 C CA . THR A 1 93 ? -15.952 13.306 5.961 1.00 94.19 93 THR A CA 1
ATOM 679 C C . THR A 1 93 ? -16.455 12.002 6.575 1.00 94.19 93 THR A C 1
ATOM 681 O O . THR A 1 93 ? -17.659 11.864 6.780 1.00 94.19 93 THR A O 1
ATOM 684 N N . ALA A 1 94 ? -15.562 11.061 6.890 1.00 91.00 94 ALA A N 1
ATOM 685 C CA . ALA A 1 94 ? -15.922 9.778 7.488 1.00 91.00 94 ALA A CA 1
ATOM 686 C C . ALA A 1 94 ? -16.099 9.856 9.012 1.00 91.00 94 ALA A C 1
ATOM 688 O O . ALA A 1 94 ? -16.947 9.158 9.568 1.00 91.00 94 ALA A O 1
ATOM 689 N N . GLU A 1 95 ? -15.317 10.693 9.698 1.00 90.75 95 GLU A N 1
ATOM 690 C CA . GLU A 1 95 ? -15.260 10.728 11.158 1.00 90.75 95 GLU A CA 1
ATOM 691 C C . GLU A 1 95 ? -15.244 12.162 11.702 1.00 90.75 95 GLU A C 1
ATOM 693 O O . GLU A 1 95 ? -14.695 13.088 11.111 1.00 90.75 95 GLU A O 1
ATOM 698 N N . SER A 1 96 ? -15.823 12.371 12.889 1.00 92.81 96 SER A N 1
ATOM 699 C CA . SER A 1 96 ? -15.744 13.675 13.554 1.00 92.81 96 SER A CA 1
ATOM 700 C C . SER A 1 96 ? -14.370 13.849 14.230 1.00 92.81 96 SER A C 1
ATOM 702 O O . SER A 1 96 ? -14.074 13.092 15.166 1.00 92.81 96 SER A O 1
ATOM 704 N N . PRO A 1 97 ? -13.567 14.870 13.872 1.00 91.25 97 PRO A N 1
ATOM 705 C CA . PRO A 1 97 ? -12.193 15.021 14.365 1.00 91.25 97 PRO A CA 1
ATOM 706 C C . PRO A 1 97 ? -12.120 15.197 15.887 1.00 91.25 97 PRO A C 1
ATOM 708 O O . PRO A 1 97 ? -11.193 14.714 16.532 1.00 91.25 97 PRO A O 1
ATOM 711 N N . MET A 1 98 ? -13.140 15.825 16.483 1.00 93.75 98 MET A N 1
ATOM 712 C CA . MET A 1 98 ? -13.211 16.027 17.934 1.00 93.75 98 MET A CA 1
ATOM 713 C C . MET A 1 98 ? -13.340 14.712 18.708 1.00 93.75 98 MET A C 1
ATOM 715 O O . MET A 1 98 ? -12.715 14.554 19.755 1.00 93.75 98 MET A O 1
ATOM 719 N N . ARG A 1 99 ? -14.100 13.738 18.186 1.00 92.56 99 ARG A N 1
ATOM 720 C CA . ARG A 1 99 ? -14.198 12.416 18.824 1.00 92.56 99 ARG A CA 1
ATOM 721 C C . ARG A 1 99 ? -12.887 11.650 18.689 1.00 92.56 99 ARG A C 1
ATOM 723 O O . ARG A 1 99 ? -12.410 11.124 19.690 1.00 92.56 99 ARG A O 1
ATOM 730 N N . ALA A 1 100 ? -12.274 11.667 17.505 1.00 90.62 100 ALA A N 1
ATOM 731 C CA . ALA A 1 100 ? -10.989 11.012 17.274 1.00 90.62 100 ALA A CA 1
ATOM 732 C C . ALA A 1 100 ? -9.901 11.531 18.233 1.00 90.62 100 ALA A C 1
ATOM 734 O O . ALA A 1 100 ? -9.183 10.736 18.841 1.00 90.62 100 ALA A O 1
ATOM 735 N N . LEU A 1 101 ? -9.837 12.851 18.451 1.00 92.56 101 LEU A N 1
ATOM 736 C CA . LEU A 1 101 ? -8.864 13.452 19.364 1.00 92.56 101 LEU A CA 1
ATOM 737 C C . LEU A 1 101 ? -9.104 13.046 20.827 1.00 92.56 101 LEU A C 1
ATOM 739 O O . LEU A 1 101 ? -8.149 12.777 21.551 1.00 92.56 101 LEU A O 1
ATOM 743 N N . SER A 1 102 ? -10.367 12.933 21.251 1.00 95.44 102 SER A N 1
ATOM 744 C CA . SER A 1 102 ? -10.712 12.497 22.614 1.00 95.44 102 SER A CA 1
ATOM 745 C C . SER A 1 102 ? -10.344 11.035 22.906 1.00 95.44 102 SER A C 1
ATOM 747 O O . SER A 1 102 ? -10.104 1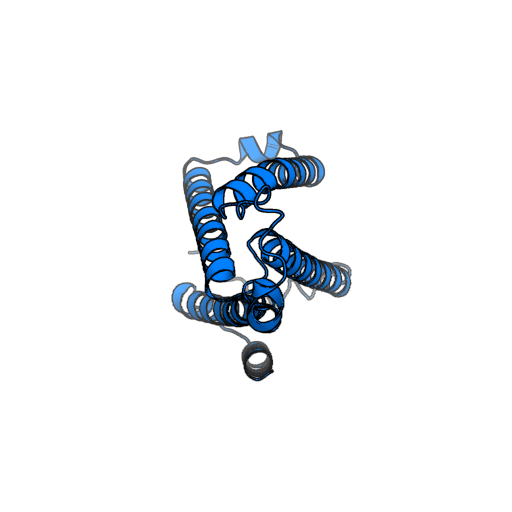0.675 24.056 1.00 95.44 102 SER A O 1
ATOM 749 N N . SER A 1 103 ? -10.265 10.190 21.874 1.00 93.44 103 SER A N 1
ATOM 750 C CA . SER A 1 103 ? -9.881 8.776 21.992 1.00 93.44 103 SER A CA 1
ATOM 751 C C . SER A 1 103 ? -8.371 8.541 21.866 1.00 93.44 103 SER A C 1
ATOM 753 O O . SER A 1 103 ? -7.908 7.401 21.980 1.00 93.44 103 SER A O 1
ATOM 755 N N . LEU A 1 104 ? -7.583 9.596 21.638 1.00 94.50 104 LEU A N 1
ATOM 756 C CA . LEU A 1 104 ? -6.153 9.485 21.391 1.00 94.50 104 LEU A CA 1
ATOM 757 C C . LEU A 1 104 ? -5.384 9.247 22.699 1.00 94.50 104 LEU A C 1
ATOM 759 O O . LEU A 1 104 ? -4.929 10.169 23.371 1.00 94.50 104 LEU A O 1
ATOM 763 N N . THR A 1 105 ? -5.209 7.978 23.058 1.00 96.62 105 THR A N 1
ATOM 764 C CA . THR A 1 105 ? -4.325 7.598 24.167 1.00 96.62 105 THR A CA 1
ATOM 765 C C . THR A 1 105 ? -2.855 7.564 23.715 1.00 96.62 105 THR A C 1
ATOM 767 O O . THR A 1 105 ? -2.574 7.271 22.548 1.00 96.62 105 THR A O 1
ATOM 770 N N . PRO A 1 106 ? -1.874 7.765 24.620 1.00 95.81 106 PRO A N 1
ATOM 771 C CA . PRO A 1 106 ? -0.448 7.672 24.275 1.00 95.81 106 PRO A CA 1
ATOM 772 C C . PRO A 1 106 ? -0.026 6.298 23.724 1.00 95.81 106 PRO A C 1
ATOM 774 O O . PRO A 1 106 ? 0.960 6.183 22.995 1.00 95.81 106 PRO A O 1
ATOM 777 N N . GLY A 1 107 ? -0.750 5.232 24.080 1.00 97.12 107 GLY A N 1
ATOM 778 C CA . GLY A 1 107 ? -0.547 3.896 23.516 1.00 97.12 107 GLY A CA 1
ATOM 779 C C . GLY A 1 107 ? -0.949 3.835 22.044 1.00 97.12 107 GLY A C 1
ATOM 780 O O . GLY A 1 107 ? -0.134 3.461 21.203 1.00 97.12 107 GLY A O 1
ATOM 781 N N . VAL A 1 108 ? -2.170 4.278 21.733 1.00 94.31 108 VAL A N 1
ATOM 782 C CA . VAL A 1 108 ? -2.692 4.340 20.357 1.00 94.31 108 VAL A CA 1
ATOM 783 C C . VAL A 1 108 ? -1.821 5.244 19.490 1.00 94.31 108 VAL A C 1
ATOM 785 O O . VAL A 1 108 ? -1.453 4.855 18.386 1.00 94.31 108 VAL A O 1
ATOM 788 N N . PHE A 1 109 ? -1.402 6.399 20.010 1.00 94.25 109 PHE A N 1
ATOM 789 C CA . PHE A 1 109 ? -0.520 7.317 19.291 1.00 94.25 109 PHE A CA 1
ATOM 790 C C . PHE A 1 109 ? 0.806 6.662 18.868 1.00 94.25 109 PHE A C 1
ATOM 792 O O . PHE A 1 109 ? 1.230 6.815 17.724 1.00 94.25 109 PHE A O 1
ATOM 799 N N . ARG A 1 110 ? 1.447 5.884 19.753 1.00 96.38 110 ARG A N 1
ATOM 800 C CA . ARG A 1 110 ? 2.693 5.167 19.423 1.00 96.38 110 ARG A CA 1
ATOM 801 C C . ARG A 1 110 ? 2.487 4.103 18.349 1.00 96.38 110 ARG A C 1
ATOM 803 O O . ARG A 1 110 ? 3.329 3.975 17.465 1.00 96.38 110 ARG A O 1
ATOM 810 N N . ILE A 1 111 ? 1.376 3.368 18.410 1.00 94.88 111 ILE A N 1
ATOM 811 C CA . ILE A 1 111 ? 1.027 2.372 17.389 1.00 94.88 111 ILE A CA 1
ATOM 812 C C . ILE A 1 111 ? 0.798 3.066 16.043 1.00 94.88 111 ILE A C 1
ATOM 814 O O . ILE A 1 111 ? 1.393 2.657 15.049 1.00 94.88 111 ILE A O 1
ATOM 818 N N . LEU A 1 112 ? 0.022 4.155 16.022 1.00 92.75 112 LEU A N 1
ATOM 819 C CA . LEU A 1 112 ? -0.219 4.955 14.819 1.00 92.75 112 LEU A CA 1
ATOM 820 C C . LEU A 1 112 ? 1.093 5.457 14.211 1.00 92.75 112 LEU A C 1
ATOM 822 O O . LEU A 1 112 ? 1.339 5.246 13.024 1.00 92.75 112 LEU A O 1
ATOM 826 N N . LEU A 1 113 ? 1.975 6.038 15.025 1.00 94.75 113 LEU A N 1
ATOM 827 C CA . LEU A 1 113 ? 3.281 6.507 14.567 1.00 94.75 113 LEU A CA 1
ATOM 828 C C . LEU A 1 113 ? 4.111 5.367 13.960 1.00 94.75 113 LEU A C 1
ATOM 830 O O . LEU A 1 113 ? 4.658 5.523 12.869 1.00 94.75 113 LEU A O 1
ATOM 834 N N . GLY A 1 114 ? 4.150 4.209 14.625 1.00 95.12 114 GLY A N 1
ATOM 835 C CA . GLY A 1 114 ? 4.812 3.012 14.109 1.00 95.12 114 GLY A CA 1
ATOM 836 C C . GLY A 1 114 ? 4.251 2.586 12.751 1.00 95.12 114 GLY A C 1
ATOM 837 O O . GLY A 1 114 ? 5.014 2.406 11.803 1.00 95.12 114 GLY A O 1
ATOM 838 N N . THR A 1 115 ? 2.923 2.519 12.615 1.00 91.94 115 THR A N 1
ATOM 839 C CA . THR A 1 115 ? 2.279 2.160 11.341 1.00 91.94 115 THR A CA 1
ATOM 840 C C . THR A 1 115 ? 2.563 3.169 10.229 1.00 91.94 115 THR A C 1
ATOM 842 O O . THR A 1 115 ? 2.824 2.758 9.101 1.00 91.94 115 THR A O 1
ATOM 845 N N . CYS A 1 116 ? 2.599 4.471 10.531 1.00 91.75 116 CYS A N 1
ATOM 846 C CA . CYS A 1 116 ? 2.941 5.512 9.561 1.00 91.75 116 CYS A CA 1
ATOM 847 C C . CYS A 1 116 ? 4.393 5.396 9.081 1.00 91.75 116 CYS A C 1
ATOM 849 O O . CYS A 1 116 ? 4.654 5.508 7.880 1.00 91.75 116 CYS A O 1
ATOM 851 N N . ILE A 1 117 ? 5.337 5.138 9.994 1.00 94.06 117 ILE A N 1
ATOM 852 C CA . ILE A 1 117 ? 6.752 4.936 9.652 1.00 94.06 117 ILE A CA 1
ATOM 853 C C . ILE A 1 117 ? 6.899 3.690 8.774 1.00 94.06 117 ILE A C 1
ATOM 855 O O . ILE A 1 117 ? 7.482 3.774 7.693 1.00 94.06 117 ILE A O 1
ATOM 859 N N . SER A 1 118 ? 6.320 2.557 9.180 1.00 91.06 118 SER A N 1
ATOM 860 C CA . SER A 1 118 ? 6.357 1.318 8.396 1.00 91.06 118 SER A CA 1
ATOM 861 C C . SER A 1 118 ? 5.717 1.491 7.016 1.00 91.06 118 SER A C 1
ATOM 863 O O . SER A 1 118 ? 6.310 1.086 6.018 1.00 91.06 118 SER A O 1
ATOM 865 N N . ALA A 1 119 ? 4.555 2.144 6.925 1.00 88.62 119 ALA A N 1
ATOM 866 C CA . ALA A 1 119 ? 3.894 2.420 5.651 1.00 88.62 119 ALA A CA 1
ATOM 867 C C . ALA A 1 119 ? 4.745 3.321 4.743 1.00 88.62 119 ALA A C 1
ATOM 869 O O . ALA A 1 119 ? 4.831 3.086 3.537 1.00 88.62 119 ALA A O 1
ATOM 870 N N . THR A 1 120 ? 5.410 4.326 5.316 1.00 89.44 120 THR A N 1
ATOM 871 C CA . THR A 1 120 ? 6.327 5.202 4.576 1.00 89.44 120 THR A CA 1
ATOM 872 C C . THR A 1 120 ? 7.519 4.416 4.041 1.00 89.44 120 THR A C 1
ATOM 874 O O . THR A 1 120 ? 7.813 4.512 2.851 1.00 89.44 120 THR A O 1
ATOM 877 N N . LEU A 1 121 ? 8.151 3.579 4.870 1.00 92.19 121 LEU A N 1
ATOM 878 C CA . LEU A 1 121 ? 9.262 2.722 4.449 1.00 92.19 121 LEU A CA 1
ATOM 879 C C . LEU A 1 121 ? 8.849 1.764 3.329 1.00 92.19 121 LEU A C 1
ATOM 881 O O . LEU A 1 121 ? 9.547 1.676 2.324 1.00 92.19 121 LEU A O 1
ATOM 885 N N . VAL A 1 122 ? 7.696 1.101 3.451 1.00 88.06 122 VAL A N 1
ATOM 886 C CA . VAL A 1 122 ? 7.172 0.200 2.409 1.00 88.06 122 VAL A CA 1
ATOM 887 C C . VAL A 1 122 ? 6.899 0.953 1.106 1.00 88.06 122 VAL A C 1
ATOM 889 O O . VAL A 1 122 ? 7.225 0.450 0.033 1.00 88.06 122 VAL A O 1
ATOM 892 N N . ASN A 1 123 ? 6.349 2.168 1.171 1.00 88.75 123 ASN A N 1
ATOM 893 C CA . ASN A 1 123 ? 6.116 2.986 -0.020 1.00 88.75 123 ASN A CA 1
ATOM 894 C C . ASN A 1 123 ? 7.429 3.426 -0.684 1.00 88.75 123 ASN A C 1
ATOM 896 O O . ASN A 1 123 ? 7.539 3.366 -1.908 1.00 88.75 123 ASN A O 1
ATOM 900 N N . VAL A 1 124 ? 8.423 3.840 0.108 1.00 87.81 124 VAL A N 1
ATOM 901 C CA . VAL A 1 124 ? 9.750 4.239 -0.385 1.00 87.81 124 VAL A CA 1
ATOM 902 C C . VAL A 1 124 ? 10.474 3.057 -1.019 1.00 87.81 124 VAL A C 1
ATOM 904 O O . VAL A 1 124 ? 10.870 3.143 -2.181 1.00 87.81 124 VAL A O 1
ATOM 907 N N . LEU A 1 125 ? 10.577 1.937 -0.302 1.00 88.88 125 LEU A N 1
ATOM 908 C CA . LEU A 1 125 ? 11.168 0.703 -0.820 1.00 88.88 125 LEU A CA 1
ATOM 909 C C . LEU A 1 125 ? 10.439 0.233 -2.079 1.00 88.88 125 LEU A C 1
ATOM 911 O O . LEU A 1 125 ? 11.095 -0.095 -3.059 1.00 88.88 125 LEU A O 1
ATOM 915 N N . GLY A 1 126 ? 9.106 0.297 -2.098 1.00 86.25 126 GLY A N 1
ATOM 916 C CA . GLY A 1 126 ? 8.301 -0.047 -3.266 1.00 86.25 126 GLY A CA 1
ATOM 917 C C . GLY A 1 126 ? 8.653 0.775 -4.508 1.00 86.25 126 GLY A C 1
ATOM 918 O O . GLY A 1 126 ? 8.745 0.212 -5.593 1.00 86.25 126 GLY A O 1
ATOM 919 N N . MET A 1 127 ? 8.920 2.078 -4.380 1.00 85.00 127 MET A N 1
ATOM 920 C CA . MET A 1 127 ? 9.357 2.894 -5.524 1.00 85.00 127 MET A CA 1
ATOM 921 C C . MET A 1 127 ? 10.767 2.537 -6.002 1.00 85.00 127 MET A C 1
ATOM 923 O O . MET A 1 127 ? 11.009 2.531 -7.208 1.00 85.00 127 MET A O 1
ATOM 927 N N . PHE A 1 128 ? 11.690 2.212 -5.090 1.00 86.12 128 PHE A N 1
ATOM 928 C CA . PHE A 1 128 ? 13.010 1.700 -5.473 1.00 86.12 128 PHE A CA 1
ATOM 929 C C . PHE A 1 128 ? 12.896 0.347 -6.183 1.00 86.12 128 PHE A C 1
ATOM 931 O O . PHE A 1 128 ? 13.517 0.146 -7.221 1.00 86.12 128 PHE A O 1
ATOM 938 N N . THR A 1 129 ? 12.037 -0.547 -5.688 1.00 84.81 129 THR A N 1
ATOM 939 C CA . THR A 1 129 ? 11.710 -1.822 -6.340 1.00 84.81 129 THR A CA 1
ATOM 940 C C . THR A 1 129 ? 11.159 -1.599 -7.752 1.00 84.81 129 THR A C 1
ATOM 942 O O . THR A 1 129 ? 11.645 -2.237 -8.681 1.00 84.81 129 THR A O 1
ATOM 945 N N . VAL A 1 130 ? 10.219 -0.661 -7.944 1.00 84.69 130 VAL A N 1
ATOM 946 C CA . VAL A 1 130 ? 9.690 -0.301 -9.278 1.00 84.69 130 VAL A CA 1
ATOM 947 C C . VAL A 1 130 ? 10.793 0.186 -10.203 1.00 84.69 130 VAL A C 1
ATOM 949 O O . VAL A 1 130 ? 10.860 -0.250 -11.349 1.00 84.69 130 VAL A O 1
ATOM 952 N N . ARG A 1 131 ? 11.675 1.060 -9.711 1.00 81.88 131 ARG A N 1
ATOM 953 C CA . ARG A 1 131 ? 12.780 1.602 -10.505 1.00 81.88 131 ARG A CA 1
ATOM 954 C C . ARG A 1 131 ? 13.735 0.511 -10.998 1.00 81.88 131 ARG A C 1
ATOM 956 O O . ARG A 1 131 ? 14.149 0.563 -12.153 1.00 81.88 131 ARG A O 1
ATOM 963 N N . GLU A 1 132 ? 14.096 -0.437 -10.136 1.00 83.81 132 GLU A N 1
ATOM 964 C CA . GLU A 1 132 ? 15.101 -1.464 -10.446 1.00 83.81 132 GLU A CA 1
ATOM 965 C C . GLU A 1 132 ? 14.521 -2.655 -11.227 1.00 83.81 132 GLU A C 1
ATOM 967 O O . GLU A 1 132 ? 15.165 -3.179 -12.134 1.00 83.81 132 GLU A O 1
ATOM 972 N N . LEU A 1 133 ? 13.299 -3.091 -10.900 1.00 80.25 133 LEU A N 1
ATOM 973 C CA . LEU A 1 133 ? 12.701 -4.317 -11.447 1.00 80.25 133 LEU A CA 1
ATOM 974 C C . LEU A 1 133 ? 11.643 -4.064 -12.535 1.00 80.25 133 LEU A C 1
ATOM 976 O O . LEU A 1 133 ? 11.254 -5.005 -13.234 1.00 80.25 133 LEU A O 1
ATOM 980 N N . GLY A 1 134 ? 11.162 -2.825 -12.672 1.00 80.25 134 GLY A N 1
ATOM 981 C CA . GLY A 1 134 ? 10.071 -2.436 -13.569 1.00 80.25 134 GLY A CA 1
ATOM 982 C C . GLY A 1 134 ? 8.669 -2.744 -13.023 1.00 80.25 134 GLY A C 1
ATOM 983 O O . GLY A 1 134 ? 8.488 -3.482 -12.042 1.00 80.25 134 GLY A O 1
ATOM 984 N N . ALA A 1 135 ? 7.643 -2.189 -13.677 1.00 77.25 135 ALA A N 1
ATOM 985 C CA . ALA A 1 135 ? 6.240 -2.350 -13.273 1.00 77.25 135 ALA A CA 1
ATOM 986 C C . ALA A 1 135 ? 5.786 -3.816 -13.150 1.00 77.25 135 ALA A C 1
ATOM 988 O O . ALA A 1 135 ? 5.173 -4.186 -12.147 1.00 77.25 135 ALA A O 1
ATOM 989 N N . THR A 1 136 ? 6.090 -4.655 -14.146 1.00 80.62 136 THR A N 1
ATOM 990 C CA . THR A 1 136 ? 5.608 -6.047 -14.212 1.00 80.62 136 THR A CA 1
ATOM 991 C C . THR A 1 136 ? 6.119 -6.875 -13.035 1.00 80.62 136 THR A C 1
ATOM 993 O O . THR A 1 136 ? 5.343 -7.522 -12.334 1.00 80.62 136 THR A O 1
ATOM 996 N N . SER A 1 137 ? 7.418 -6.793 -12.754 1.00 81.69 137 SER A N 1
ATOM 997 C CA . SER A 1 137 ? 8.039 -7.483 -11.623 1.00 81.69 137 SER A CA 1
ATOM 998 C C . SER A 1 137 ? 7.494 -6.980 -10.286 1.00 81.69 137 SER A C 1
ATOM 1000 O O . SER A 1 137 ? 7.244 -7.771 -9.378 1.00 81.69 137 SER A O 1
ATOM 1002 N N . THR A 1 138 ? 7.232 -5.674 -10.170 1.00 84.00 138 THR A N 1
ATOM 1003 C CA . THR A 1 138 ? 6.644 -5.097 -8.951 1.00 84.00 138 THR A CA 1
ATOM 1004 C C . THR A 1 138 ? 5.244 -5.645 -8.679 1.00 84.00 138 THR A C 1
ATOM 1006 O O . THR A 1 138 ? 4.895 -5.883 -7.523 1.00 84.00 138 THR A O 1
ATOM 1009 N N . GLN A 1 139 ? 4.434 -5.890 -9.713 1.00 80.81 139 GLN A N 1
ATOM 1010 C CA . GLN A 1 139 ? 3.109 -6.494 -9.531 1.00 80.81 139 GLN A CA 1
ATOM 1011 C C . GLN A 1 139 ? 3.203 -7.920 -8.968 1.00 80.81 139 GLN A C 1
ATOM 1013 O O . GLN A 1 139 ? 2.443 -8.265 -8.062 1.00 80.81 139 GLN A O 1
ATOM 1018 N N . ILE A 1 140 ? 4.167 -8.718 -9.438 1.00 84.06 140 ILE A N 1
ATOM 1019 C CA . ILE A 1 140 ? 4.422 -10.074 -8.926 1.00 84.06 140 ILE A CA 1
ATOM 1020 C C . ILE A 1 140 ? 4.877 -10.017 -7.461 1.00 84.06 140 ILE A C 1
ATOM 1022 O O . ILE A 1 140 ? 4.312 -10.704 -6.609 1.00 84.06 140 ILE A O 1
ATOM 1026 N N . VAL A 1 141 ? 5.837 -9.144 -7.138 1.00 86.00 141 VAL A N 1
ATOM 1027 C CA . VAL A 1 141 ? 6.289 -8.919 -5.750 1.00 86.00 141 VAL A CA 1
ATOM 1028 C C . VAL A 1 141 ? 5.125 -8.469 -4.860 1.00 86.00 141 VAL A C 1
ATOM 1030 O O . VAL A 1 141 ? 4.997 -8.918 -3.720 1.00 86.00 141 VAL A O 1
ATOM 1033 N N . GLY A 1 142 ? 4.226 -7.638 -5.392 1.00 83.00 142 GLY A N 1
ATOM 1034 C CA . GLY A 1 142 ? 3.005 -7.215 -4.714 1.00 83.00 142 GLY A CA 1
ATOM 1035 C C . GLY A 1 142 ? 2.093 -8.383 -4.330 1.00 83.00 142 GLY A C 1
ATOM 1036 O O . GLY A 1 142 ? 1.612 -8.412 -3.197 1.00 83.00 142 GLY A O 1
ATOM 1037 N N . LYS A 1 143 ? 1.905 -9.368 -5.224 1.00 81.94 143 LYS A N 1
ATOM 1038 C CA . LYS A 1 143 ? 1.143 -10.596 -4.924 1.00 81.94 143 LYS A CA 1
ATOM 1039 C C . LYS A 1 143 ? 1.818 -11.426 -3.825 1.00 81.94 143 LYS A C 1
ATOM 1041 O O . LYS A 1 143 ? 1.142 -11.886 -2.906 1.00 81.94 143 LYS A O 1
ATOM 1046 N N . LEU A 1 144 ? 3.146 -11.571 -3.873 1.00 82.88 144 LEU A N 1
ATOM 1047 C CA . LEU A 1 144 ? 3.902 -12.315 -2.855 1.00 82.88 144 LEU A CA 1
ATOM 1048 C C . LEU A 1 144 ? 3.795 -11.677 -1.465 1.00 82.88 144 LEU A C 1
ATOM 1050 O O . LEU A 1 144 ? 3.649 -12.389 -0.470 1.00 82.88 144 LEU A O 1
ATOM 1054 N N . ASN A 1 145 ? 3.805 -10.343 -1.389 1.00 84.06 145 ASN A N 1
ATOM 1055 C CA . ASN A 1 145 ? 3.656 -9.630 -0.122 1.00 84.06 145 ASN A CA 1
ATOM 1056 C C . ASN A 1 145 ? 2.329 -9.967 0.582 1.00 84.06 145 ASN A C 1
ATOM 1058 O O . ASN A 1 145 ? 2.298 -10.107 1.805 1.00 84.06 145 ASN A O 1
ATOM 1062 N N . THR A 1 146 ? 1.241 -10.158 -0.173 1.00 81.62 146 THR A N 1
ATOM 1063 C CA . THR A 1 146 ? -0.045 -10.589 0.394 1.00 81.62 146 THR A CA 1
ATOM 1064 C C . THR A 1 146 ? 0.060 -11.966 1.048 1.00 81.62 146 THR A C 1
ATOM 1066 O O . THR A 1 146 ? -0.409 -12.126 2.171 1.00 81.62 146 THR A O 1
ATOM 1069 N N . ILE A 1 147 ? 0.724 -12.936 0.411 1.00 83.69 147 ILE A N 1
ATOM 1070 C CA . ILE A 1 147 ? 0.918 -14.285 0.976 1.00 83.69 147 ILE A CA 1
ATOM 1071 C C . ILE A 1 147 ? 1.712 -14.205 2.277 1.00 83.69 147 ILE A C 1
ATOM 1073 O O . ILE A 1 147 ? 1.307 -14.775 3.284 1.00 83.69 147 ILE A O 1
ATOM 1077 N N . ILE A 1 148 ? 2.834 -13.479 2.262 1.00 84.94 148 ILE A N 1
ATOM 1078 C CA . ILE A 1 148 ? 3.699 -13.327 3.436 1.00 84.94 148 ILE A CA 1
ATOM 1079 C C . ILE A 1 148 ? 2.915 -12.674 4.576 1.00 84.94 148 ILE A C 1
ATOM 1081 O O . ILE A 1 148 ? 2.977 -13.146 5.707 1.00 84.94 148 ILE A O 1
ATOM 1085 N N . THR A 1 149 ? 2.127 -11.640 4.273 1.00 85.00 149 THR A N 1
ATOM 1086 C CA . THR A 1 149 ? 1.287 -10.953 5.262 1.00 85.00 149 THR A CA 1
ATOM 1087 C C . THR A 1 149 ? 0.251 -11.898 5.868 1.00 85.00 149 THR A C 1
ATOM 1089 O O . THR A 1 149 ? 0.107 -11.931 7.086 1.00 85.00 149 THR A O 1
ATOM 1092 N N . VAL A 1 150 ? -0.433 -12.704 5.049 1.00 83.50 150 VAL A N 1
ATOM 1093 C CA . VAL A 1 150 ? -1.414 -13.692 5.531 1.00 83.50 150 VAL A CA 1
ATOM 1094 C C . VAL A 1 150 ? -0.733 -14.759 6.390 1.00 83.50 150 VAL A C 1
ATOM 1096 O O . VAL A 1 150 ? -1.190 -15.026 7.498 1.00 83.50 150 VAL A O 1
ATOM 1099 N N . SER A 1 151 ? 0.388 -15.320 5.935 1.00 84.25 151 SER A N 1
ATOM 1100 C CA . SER A 1 151 ? 1.151 -16.328 6.681 1.00 84.25 151 SER A CA 1
ATOM 1101 C C . SER A 1 151 ? 1.657 -15.798 8.023 1.00 84.25 151 SER A C 1
ATOM 1103 O O . SER A 1 151 ? 1.558 -16.487 9.037 1.00 84.25 151 SER A O 1
ATOM 1105 N N . LEU A 1 152 ? 2.160 -14.560 8.054 1.00 86.06 152 LEU A N 1
ATOM 1106 C CA . LEU A 1 152 ? 2.567 -13.901 9.293 1.00 86.06 152 LEU A CA 1
ATOM 1107 C C . LEU A 1 152 ? 1.368 -13.615 10.197 1.00 86.06 152 LEU A C 1
ATOM 1109 O O . LEU A 1 152 ? 1.480 -13.826 11.400 1.00 86.06 152 LEU A O 1
ATOM 1113 N N . SER A 1 153 ? 0.224 -13.203 9.642 1.00 84.62 153 SER A N 1
ATOM 1114 C CA . SER A 1 153 ? -1.002 -12.991 10.421 1.00 84.62 153 SER A CA 1
ATOM 1115 C C . SER A 1 153 ? -1.406 -14.272 11.147 1.00 84.62 153 SER A C 1
ATOM 1117 O O . SER A 1 153 ? -1.547 -14.281 12.367 1.00 84.62 153 SER A O 1
ATOM 1119 N N . VAL A 1 154 ? -1.466 -15.391 10.422 1.00 86.75 154 VAL A N 1
ATOM 1120 C CA . VAL A 1 154 ? -1.776 -16.714 10.987 1.00 86.75 154 VAL A CA 1
ATOM 1121 C C . VAL A 1 154 ? -0.758 -17.121 12.044 1.00 86.75 154 VAL A C 1
ATOM 1123 O O . VAL A 1 154 ? -1.135 -17.559 13.129 1.00 86.75 154 VAL A O 1
ATOM 1126 N N . SER A 1 155 ? 0.533 -16.964 11.745 1.00 89.25 155 SER A N 1
ATOM 1127 C CA . SER A 1 155 ? 1.603 -17.407 12.638 1.00 89.25 155 SER A CA 1
ATOM 1128 C C . SER A 1 155 ? 1.708 -16.571 13.913 1.00 89.25 155 SER A C 1
ATOM 1130 O O . SER A 1 155 ? 2.071 -17.117 14.951 1.00 89.25 155 SER A O 1
ATOM 1132 N N . VAL A 1 156 ? 1.453 -15.262 13.839 1.00 90.88 156 VAL A N 1
ATOM 1133 C CA . VAL A 1 156 ? 1.648 -14.327 14.958 1.00 90.88 156 VAL A CA 1
ATOM 1134 C C . VAL A 1 156 ? 0.371 -14.158 15.777 1.00 90.88 156 VAL A C 1
ATOM 1136 O O . VAL A 1 156 ? 0.440 -14.154 17.004 1.00 90.88 156 VAL A O 1
ATOM 1139 N N . LEU A 1 157 ? -0.793 -14.031 15.129 1.00 87.81 157 LEU A N 1
ATOM 1140 C CA . LEU A 1 157 ? -2.078 -13.849 15.818 1.00 87.81 157 LEU A CA 1
ATOM 1141 C C . LEU A 1 157 ? -2.748 -15.181 16.189 1.00 87.81 157 LEU A C 1
ATOM 1143 O O . LEU A 1 157 ? -3.696 -15.185 16.973 1.00 87.81 157 LEU A O 1
ATOM 1147 N N . GLY A 1 158 ? -2.263 -16.310 15.658 1.00 87.12 158 GLY A N 1
ATOM 1148 C CA . GLY A 1 158 ? -2.848 -17.632 15.905 1.00 87.12 158 GLY A CA 1
ATOM 1149 C C . GLY A 1 158 ? -4.238 -17.799 15.284 1.00 87.12 158 GLY A C 1
ATOM 1150 O O . GLY A 1 158 ? -5.030 -18.623 15.746 1.00 87.12 158 GLY A O 1
ATOM 1151 N N . GLU A 1 159 ? -4.560 -17.000 14.265 1.00 82.94 159 GLU A N 1
ATOM 1152 C CA . GLU A 1 159 ? -5.856 -17.029 13.592 1.00 82.94 159 GLU A CA 1
ATOM 1153 C C . GLU A 1 159 ? -6.041 -18.345 12.828 1.00 82.94 159 GLU A C 1
ATOM 1155 O O . GLU A 1 159 ? -5.181 -18.776 12.058 1.00 82.94 159 GLU A O 1
ATOM 1160 N N . ARG A 1 160 ? -7.194 -18.996 13.018 1.00 85.31 160 ARG A N 1
ATOM 1161 C CA . ARG A 1 160 ? -7.567 -20.178 12.233 1.00 85.31 160 ARG A CA 1
ATOM 1162 C C . ARG A 1 160 ? -8.194 -19.727 10.921 1.00 85.31 160 ARG A C 1
ATOM 1164 O O . ARG A 1 160 ? -9.306 -19.205 10.920 1.00 85.31 160 ARG A O 1
ATOM 1171 N N . LEU A 1 161 ? -7.498 -19.956 9.813 1.00 79.88 161 LEU A N 1
ATOM 1172 C CA . LEU A 1 161 ? -8.051 -19.729 8.481 1.00 79.88 161 LEU A CA 1
ATOM 1173 C C . LEU A 1 161 ? -8.942 -20.891 8.051 1.00 79.88 161 LEU A C 1
ATOM 1175 O O . LEU A 1 161 ? -8.612 -22.060 8.256 1.00 79.88 161 LEU A O 1
ATOM 1179 N N . ALA A 1 162 ? -10.055 -20.548 7.407 1.00 85.38 162 ALA A N 1
ATOM 1180 C CA . ALA A 1 162 ? -10.888 -21.518 6.721 1.00 85.38 162 ALA A CA 1
ATOM 1181 C C . ALA A 1 162 ? -10.118 -22.092 5.510 1.00 85.38 162 ALA A C 1
ATOM 1183 O O . ALA A 1 162 ? -9.418 -21.337 4.820 1.00 85.38 162 ALA A O 1
ATOM 1184 N N . PRO A 1 163 ? -10.201 -23.407 5.242 1.00 82.00 163 PRO A N 1
ATOM 1185 C CA . PRO A 1 163 ? -9.440 -24.051 4.169 1.00 82.00 163 PRO A CA 1
ATOM 1186 C C . PRO A 1 163 ? -9.736 -23.455 2.784 1.00 82.00 163 PRO A C 1
ATOM 1188 O O . PRO A 1 163 ? -8.854 -23.424 1.927 1.00 82.00 163 PRO A O 1
ATOM 1191 N N . GLU A 1 164 ? -10.929 -22.902 2.576 1.00 83.31 164 GLU A N 1
ATOM 1192 C CA . GLU A 1 164 ? -11.336 -22.223 1.344 1.00 83.31 164 GLU A CA 1
ATOM 1193 C C . GLU A 1 164 ? -10.468 -20.990 1.053 1.00 83.31 164 GLU A C 1
ATOM 1195 O O . GLU A 1 164 ? -10.124 -20.728 -0.100 1.00 83.31 164 GLU A O 1
ATOM 1200 N N . VAL A 1 165 ? -10.052 -20.258 2.094 1.00 79.56 165 VAL A N 1
ATOM 1201 C CA . VAL A 1 165 ? -9.157 -19.096 1.960 1.00 79.56 165 VAL A CA 1
ATOM 1202 C C . VAL A 1 165 ? -7.761 -19.544 1.538 1.00 79.56 165 VAL A C 1
ATOM 1204 O O . VAL A 1 165 ? -7.126 -18.882 0.719 1.00 79.56 165 VAL A O 1
ATOM 1207 N N . LEU A 1 166 ? -7.297 -20.688 2.049 1.00 82.88 166 LEU A N 1
ATOM 1208 C CA . LEU A 1 166 ? -5.997 -21.250 1.691 1.00 82.88 166 LEU A CA 1
ATOM 1209 C C . LEU A 1 166 ? -5.972 -21.701 0.225 1.00 82.88 166 LEU A C 1
ATOM 1211 O O . LEU A 1 166 ? -5.014 -21.410 -0.491 1.00 82.88 166 LEU A O 1
ATOM 1215 N N . VAL A 1 167 ? -7.045 -22.351 -0.237 1.00 86.31 167 VAL A N 1
ATOM 1216 C CA . VAL A 1 167 ? -7.207 -22.740 -1.646 1.00 86.31 167 VAL A CA 1
ATOM 1217 C C . VAL A 1 167 ? -7.269 -21.501 -2.540 1.00 86.31 167 VAL A C 1
ATOM 1219 O O . VAL A 1 167 ? -6.552 -21.434 -3.536 1.00 86.31 167 VAL A O 1
ATOM 1222 N N . GLY A 1 168 ? -8.060 -20.489 -2.166 1.00 83.56 168 GLY A N 1
ATOM 1223 C CA . GLY A 1 168 ? -8.138 -19.228 -2.906 1.00 83.56 168 GLY A CA 1
ATOM 1224 C C . GLY A 1 168 ? -6.786 -18.517 -3.000 1.00 83.56 168 GLY A C 1
ATOM 1225 O O . GLY A 1 168 ? -6.389 -18.091 -4.084 1.00 83.56 168 GLY A O 1
ATOM 1226 N N . ALA A 1 169 ? -6.039 -18.456 -1.894 1.00 80.44 169 ALA A N 1
ATOM 1227 C CA . ALA A 1 169 ? -4.688 -17.910 -1.883 1.00 80.44 169 ALA A CA 1
ATOM 1228 C C . ALA A 1 169 ? -3.762 -18.703 -2.815 1.00 80.44 169 ALA A C 1
ATOM 1230 O O . ALA A 1 169 ? -3.112 -18.098 -3.658 1.00 80.44 169 ALA A O 1
ATOM 1231 N N . ALA A 1 170 ? -3.750 -20.038 -2.741 1.00 83.00 170 ALA A N 1
ATOM 1232 C CA . ALA A 1 170 ? -2.924 -20.876 -3.612 1.00 83.00 170 ALA A CA 1
ATOM 1233 C C . ALA A 1 170 ? -3.223 -20.652 -5.106 1.00 83.00 170 ALA A C 1
ATOM 1235 O O . ALA A 1 170 ? -2.296 -20.524 -5.904 1.00 83.00 170 ALA A O 1
ATOM 1236 N N . VAL A 1 171 ? -4.499 -20.530 -5.486 1.00 86.56 171 VAL A N 1
ATOM 1237 C CA . VAL A 1 171 ? -4.902 -20.236 -6.873 1.00 86.56 171 VAL A CA 1
ATOM 1238 C C . VAL A 1 171 ? -4.386 -18.868 -7.332 1.00 86.56 171 VAL A C 1
ATOM 1240 O O . VAL A 1 171 ? -3.869 -18.759 -8.440 1.00 86.56 171 VAL A O 1
ATOM 1243 N N . VAL A 1 172 ? -4.457 -17.839 -6.481 1.00 81.06 172 VAL A N 1
ATOM 1244 C CA . VAL A 1 172 ? -3.930 -16.492 -6.785 1.00 81.06 172 VAL A CA 1
ATOM 1245 C C . VAL A 1 172 ? -2.407 -16.486 -6.970 1.00 81.06 172 VAL A C 1
ATOM 1247 O O . VAL A 1 172 ? -1.883 -15.628 -7.677 1.00 81.06 172 VAL A O 1
ATOM 1250 N N . VAL A 1 173 ? -1.693 -17.418 -6.336 1.00 78.00 173 VAL A N 1
ATOM 1251 C CA . VAL A 1 173 ? -0.235 -17.568 -6.479 1.00 78.00 173 VAL A CA 1
ATOM 1252 C C . VAL A 1 173 ? 0.138 -18.299 -7.761 1.00 78.00 173 VAL A C 1
ATOM 1254 O O . VAL A 1 173 ? 1.136 -17.952 -8.387 1.00 78.00 173 VAL A O 1
ATOM 1257 N N . LEU A 1 174 ? -0.643 -19.313 -8.136 1.00 83.25 174 LEU A N 1
ATOM 1258 C CA . LEU A 1 174 ? -0.402 -20.102 -9.343 1.00 83.25 174 LEU A CA 1
ATOM 1259 C C . LEU A 1 174 ? -0.779 -19.356 -10.635 1.00 83.25 174 LEU A C 1
ATOM 1261 O O . LEU A 1 174 ? -0.230 -19.687 -11.684 1.00 83.25 174 LEU A O 1
ATOM 1265 N N . GLY A 1 175 ? -1.705 -18.391 -10.565 1.00 78.69 175 GLY A N 1
ATOM 1266 C CA . GLY A 1 175 ? -2.141 -17.549 -11.69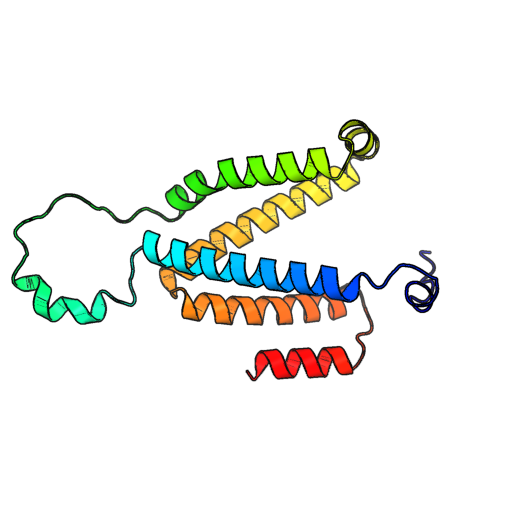1 1.00 78.69 175 GLY A CA 1
ATOM 1267 C C . GLY A 1 175 ? -1.421 -16.208 -11.793 1.00 78.69 175 GLY A C 1
ATOM 1268 O O . GLY A 1 175 ? -0.967 -15.874 -12.905 1.00 78.69 175 GLY A O 1
#

Organism: Alexandrium catenella (NCBI:txid2925)